Protein AF-A0A370X0F5-F1 (afdb_monomer_lite)

Organism: NCBI:txid1927960

Radius of gyration: 12.41 Å; chains: 1; bounding box: 32×26×33 Å

Secondary structure (DSSP, 8-state):
---EEEEETTEEEEEEE-TTSS-EEEEEPTT-TT-SEEEEEEEETTEEEEEEEE-S-HHHHHHHHHHHTT--HHHHHHHHHHHHHHHT--

Structure (mmCIF, N/CA/C/O backbone):
data_AF-A0A370X0F5-F1
#
_entry.id   AF-A0A370X0F5-F1
#
loop_
_atom_site.group_PDB
_atom_site.id
_atom_site.type_symbol
_atom_site.label_atom_id
_atom_site.label_alt_id
_atom_site.label_comp_id
_atom_site.label_asym_id
_atom_site.label_entity_id
_atom_site.label_seq_id
_atom_site.pdbx_PDB_ins_code
_atom_site.Cartn_x
_atom_site.Cartn_y
_atom_site.Cartn_z
_atom_site.occupancy
_atom_site.B_iso_or_equiv
_atom_site.auth_seq_id
_atom_site.auth_comp_id
_atom_site.auth_asym_id
_atom_site.auth_atom_id
_atom_site.pdbx_PDB_model_num
ATOM 1 N N . MET A 1 1 ? -9.725 -9.138 2.713 1.00 92.81 1 MET A N 1
ATOM 2 C CA . MET A 1 1 ? -10.868 -8.806 1.821 1.00 92.81 1 MET A CA 1
ATOM 3 C C . MET A 1 1 ? -10.359 -8.085 0.572 1.00 92.81 1 MET A C 1
ATOM 5 O O . MET A 1 1 ? -9.421 -7.304 0.694 1.00 92.81 1 MET A O 1
ATOM 9 N N . GLY A 1 2 ? -10.947 -8.317 -0.605 1.00 92.50 2 GLY A N 1
ATOM 10 C CA . GLY A 1 2 ? -10.510 -7.741 -1.891 1.00 92.50 2 GLY A CA 1
ATOM 11 C C . GLY A 1 2 ? -10.261 -8.817 -2.966 1.00 92.50 2 GLY A C 1
ATOM 12 O O . GLY A 1 2 ? -10.703 -9.950 -2.769 1.00 92.50 2 GLY A O 1
ATOM 13 N N . PRO A 1 3 ? -9.548 -8.499 -4.067 1.00 94.94 3 PRO A N 1
ATOM 14 C CA . PRO A 1 3 ? -8.960 -7.194 -4.373 1.00 94.94 3 PRO A CA 1
ATOM 15 C C . PRO A 1 3 ? -9.947 -6.193 -4.980 1.00 94.94 3 PRO A C 1
ATOM 17 O O . PRO A 1 3 ? -10.925 -6.568 -5.624 1.00 94.94 3 PRO A O 1
ATOM 20 N N . VAL A 1 4 ? -9.605 -4.909 -4.872 1.00 96.19 4 VAL A N 1
ATOM 21 C CA . VAL A 1 4 ? -10.017 -3.886 -5.847 1.00 96.19 4 VAL A CA 1
ATOM 22 C C . VAL A 1 4 ? -8.793 -3.385 -6.605 1.00 96.19 4 VAL A C 1
ATOM 24 O O . VAL A 1 4 ? -7.722 -3.212 -6.025 1.00 96.19 4 VAL A O 1
ATOM 27 N N . THR A 1 5 ? -8.932 -3.151 -7.907 1.00 95.50 5 THR A N 1
ATOM 28 C CA . THR A 1 5 ? -7.853 -2.571 -8.714 1.00 95.50 5 THR A CA 1
ATOM 29 C C . THR A 1 5 ? -7.903 -1.051 -8.633 1.00 95.50 5 THR A C 1
ATOM 31 O O . THR A 1 5 ? -8.948 -0.441 -8.872 1.00 95.50 5 THR A O 1
ATOM 34 N N . LYS A 1 6 ? -6.766 -0.431 -8.321 1.00 95.31 6 LYS A N 1
ATOM 35 C CA . LYS A 1 6 ? -6.587 1.026 -8.302 1.00 95.31 6 LYS A CA 1
ATOM 36 C C . LYS A 1 6 ? -5.370 1.417 -9.129 1.00 95.31 6 LYS A C 1
ATOM 38 O 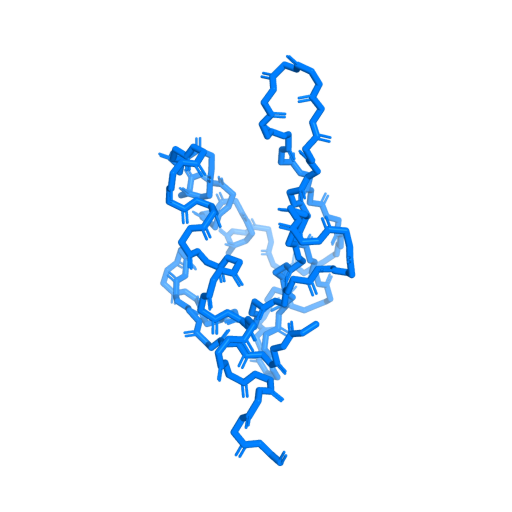O . LYS A 1 6 ? -4.534 0.577 -9.452 1.00 95.31 6 LYS A O 1
ATOM 43 N N . GLN A 1 7 ? -5.288 2.695 -9.478 1.00 94.44 7 GLN A N 1
ATOM 44 C CA . GLN A 1 7 ? -4.101 3.268 -10.099 1.00 94.44 7 GLN A CA 1
ATOM 45 C C . GLN A 1 7 ? -3.467 4.273 -9.150 1.00 94.44 7 GLN A C 1
ATOM 47 O O . GLN A 1 7 ? -4.148 5.172 -8.660 1.00 94.44 7 GLN A O 1
ATOM 52 N N . PHE A 1 8 ? -2.166 4.118 -8.936 1.00 94.19 8 PHE A N 1
ATOM 53 C CA . PHE A 1 8 ? -1.334 5.046 -8.182 1.00 94.19 8 PHE A CA 1
ATOM 54 C C . PHE A 1 8 ? -0.005 5.201 -8.918 1.00 94.19 8 PHE A C 1
ATOM 56 O O . PHE A 1 8 ? 0.535 4.221 -9.429 1.00 94.19 8 PHE A O 1
ATOM 63 N N . GLY A 1 9 ? 0.491 6.429 -9.047 1.00 88.12 9 GLY A N 1
ATOM 64 C CA . GLY A 1 9 ? 1.698 6.736 -9.817 1.00 88.12 9 GLY A CA 1
ATOM 65 C C . GLY A 1 9 ? 1.607 6.266 -11.275 1.00 88.12 9 GLY A C 1
ATOM 66 O O . GLY A 1 9 ? 2.580 5.742 -11.804 1.00 88.12 9 GLY A O 1
ATOM 67 N N . ASN A 1 10 ? 0.422 6.367 -11.897 1.00 87.81 10 ASN A N 1
ATOM 68 C CA . ASN A 1 10 ? 0.117 5.838 -13.241 1.00 87.81 10 ASN A CA 1
ATOM 69 C C . ASN A 1 10 ? 0.358 4.325 -13.407 1.00 87.81 10 ASN A C 1
ATOM 71 O O . ASN A 1 10 ? 0.524 3.831 -14.519 1.00 87.81 10 ASN A O 1
ATOM 75 N N . THR A 1 11 ? 0.376 3.585 -12.300 1.00 89.19 11 THR A N 1
ATOM 76 C CA . THR A 1 11 ? 0.676 2.156 -12.258 1.00 89.19 11 THR A CA 1
ATOM 77 C C . THR A 1 11 ? -0.510 1.407 -11.634 1.00 89.19 11 THR A C 1
ATOM 79 O O . THR A 1 11 ? -1.088 1.906 -10.666 1.00 89.19 11 THR A O 1
ATOM 82 N N . PRO A 1 12 ? -0.931 0.239 -12.161 1.00 92.56 12 PRO A N 1
ATOM 83 C CA . PRO A 1 12 ? -2.012 -0.543 -11.569 1.00 92.56 12 PRO A CA 1
ATOM 84 C C . PRO A 1 12 ? -1.556 -1.320 -10.323 1.00 92.56 12 PRO A C 1
ATOM 86 O O . PRO A 1 12 ? -0.525 -2.002 -10.327 1.00 92.56 12 PRO A O 1
ATOM 89 N N . TRP A 1 13 ? -2.386 -1.276 -9.282 1.00 95.69 13 TRP A N 1
ATOM 90 C CA . TRP A 1 13 ? -2.176 -1.945 -7.999 1.00 95.69 13 TRP A CA 1
ATOM 91 C C . TRP A 1 13 ? -3.422 -2.715 -7.566 1.00 95.69 13 TRP A C 1
ATOM 93 O O . TRP A 1 13 ? -4.554 -2.317 -7.863 1.00 95.69 13 TRP A O 1
ATOM 103 N N . LEU A 1 14 ? -3.214 -3.807 -6.836 1.00 97.19 14 LEU A N 1
ATOM 104 C CA . LEU A 1 14 ? -4.278 -4.556 -6.178 1.00 97.19 14 LEU A CA 1
ATOM 105 C C . LEU A 1 14 ? -4.345 -4.123 -4.717 1.00 97.19 14 LEU A C 1
ATOM 107 O O . LEU A 1 14 ? -3.359 -4.235 -3.992 1.00 97.19 14 LEU A O 1
ATOM 111 N N . VAL A 1 15 ? -5.504 -3.640 -4.289 1.00 97.62 15 VAL A N 1
ATOM 112 C CA . VAL A 1 15 ? -5.744 -3.211 -2.912 1.00 97.62 15 VAL A CA 1
ATOM 113 C C . VAL A 1 15 ? -6.558 -4.275 -2.193 1.00 97.62 15 VAL A C 1
ATOM 115 O O . VAL A 1 15 ? -7.607 -4.701 -2.681 1.00 97.62 15 VAL A O 1
ATOM 118 N N . TYR A 1 16 ? -6.084 -4.669 -1.021 1.00 97.31 16 TYR A N 1
ATOM 119 C CA . TYR A 1 16 ? -6.744 -5.577 -0.095 1.00 97.31 16 TYR A CA 1
ATOM 120 C C . TYR A 1 16 ? -6.877 -4.891 1.260 1.00 97.31 16 TYR A C 1
ATOM 122 O O . TYR A 1 16 ? -5.998 -4.129 1.648 1.00 97.31 16 TYR A O 1
ATOM 130 N N . SER A 1 17 ? -7.934 -5.193 2.009 1.00 96.50 17 SER A N 1
ATOM 131 C CA . SER A 1 17 ? -7.993 -4.859 3.436 1.00 96.50 17 SER A CA 1
ATOM 132 C C . SER A 1 17 ? -7.776 -6.095 4.295 1.00 96.50 17 SER A C 1
ATOM 134 O O . SER A 1 17 ? -8.185 -7.202 3.920 1.00 96.50 17 SER A O 1
ATOM 136 N N . CYS A 1 18 ? -7.175 -5.891 5.459 1.00 93.06 18 CYS A N 1
ATOM 137 C CA . CYS A 1 18 ? -6.981 -6.907 6.483 1.00 93.06 18 CYS A CA 1
ATOM 138 C C . CYS A 1 18 ? -8.283 -7.179 7.260 1.00 93.06 18 CYS A C 1
ATOM 140 O O . CYS A 1 18 ? -9.284 -6.465 7.120 1.00 93.06 18 CYS A O 1
ATOM 142 N N . ASP A 1 19 ? -8.276 -8.232 8.078 1.00 90.94 19 ASP A N 1
ATOM 143 C CA . ASP A 1 19 ? -9.433 -8.637 8.891 1.00 90.94 19 ASP A CA 1
ATOM 144 C C . ASP A 1 19 ? -9.708 -7.691 10.069 1.00 90.94 19 ASP A C 1
ATOM 146 O O . ASP A 1 19 ? -10.819 -7.673 10.599 1.00 90.94 19 ASP A O 1
ATOM 150 N N . ASP A 1 20 ? -8.733 -6.849 10.429 1.00 91.31 20 ASP A N 1
ATOM 151 C CA . ASP A 1 20 ? -8.883 -5.761 11.405 1.00 91.31 20 ASP A CA 1
ATOM 152 C C . ASP A 1 20 ? -9.800 -4.624 10.916 1.00 91.31 20 ASP A C 1
ATOM 154 O O . ASP A 1 20 ? -10.155 -3.736 11.689 1.00 91.31 20 ASP A O 1
ATOM 158 N N . LYS A 1 21 ? -10.224 -4.669 9.643 1.00 90.75 21 LYS A N 1
ATOM 159 C CA . LYS A 1 21 ? -11.123 -3.701 8.996 1.00 90.75 21 LYS A CA 1
ATOM 160 C C . LYS A 1 21 ? -10.597 -2.266 9.003 1.00 90.75 21 LYS A C 1
ATOM 162 O O . LYS A 1 21 ? -11.397 -1.342 8.857 1.00 90.75 21 LYS A O 1
ATOM 167 N N . MET A 1 22 ? -9.293 -2.078 9.162 1.00 92.88 22 MET A N 1
ATOM 168 C CA . MET A 1 22 ? -8.661 -0.758 9.150 1.00 92.88 22 MET A CA 1
ATOM 169 C C . MET A 1 22 ? -7.416 -0.777 8.273 1.00 92.88 22 MET A C 1
ATOM 171 O O . MET A 1 22 ? -7.245 0.096 7.430 1.00 92.88 22 MET A O 1
ATOM 175 N N . SER A 1 23 ? -6.589 -1.812 8.379 1.00 95.12 23 SER A N 1
ATOM 176 C CA . SER A 1 23 ? -5.351 -1.884 7.613 1.00 95.12 23 SER A CA 1
ATOM 177 C C . SER A 1 23 ? -5.602 -2.293 6.161 1.00 95.12 23 SER A C 1
ATOM 179 O O . SER A 1 23 ? -6.476 -3.121 5.863 1.00 95.12 23 SER A O 1
ATOM 181 N N . ILE A 1 24 ? -4.809 -1.737 5.240 1.00 97.12 24 ILE A N 1
ATOM 182 C CA . ILE A 1 24 ? -4.823 -2.120 3.821 1.00 97.12 24 ILE A CA 1
ATOM 183 C C . ILE A 1 24 ? -3.428 -2.477 3.318 1.00 97.12 24 ILE A C 1
ATOM 185 O O . ILE A 1 24 ? -2.443 -1.826 3.655 1.00 97.12 24 ILE A O 1
ATOM 189 N N . VAL A 1 25 ? -3.365 -3.496 2.461 1.00 97.38 25 VAL A N 1
ATOM 190 C CA . VAL A 1 25 ? -2.169 -3.903 1.718 1.00 97.38 25 VAL A CA 1
ATOM 191 C C . VAL A 1 25 ? -2.399 -3.589 0.243 1.00 97.38 25 VAL A C 1
ATOM 193 O O . VAL A 1 25 ? -3.415 -3.976 -0.337 1.00 97.38 25 VAL A O 1
ATOM 196 N N . ILE A 1 26 ? -1.450 -2.896 -0.375 1.00 97.50 26 ILE A N 1
ATOM 197 C CA . ILE A 1 26 ? -1.473 -2.515 -1.786 1.00 97.50 26 ILE A CA 1
ATOM 198 C C . ILE A 1 26 ? -0.313 -3.236 -2.466 1.00 97.50 26 ILE A C 1
ATOM 200 O O . ILE A 1 26 ? 0.841 -2.856 -2.296 1.00 97.50 26 ILE A O 1
ATOM 204 N N . VAL A 1 27 ? -0.606 -4.295 -3.215 1.00 96.12 27 VAL A N 1
ATOM 205 C CA . VAL A 1 27 ? 0.409 -5.140 -3.862 1.00 96.12 27 VAL A CA 1
ATOM 206 C C . VAL A 1 27 ? 0.475 -4.867 -5.358 1.00 96.12 27 VAL A C 1
ATOM 208 O O . VAL A 1 27 ? -0.519 -4.488 -5.991 1.00 96.12 27 VAL A O 1
ATOM 211 N N . THR A 1 28 ? 1.647 -5.079 -5.946 1.00 92.56 28 THR A N 1
ATOM 212 C CA . THR A 1 28 ? 1.821 -5.003 -7.398 1.00 92.56 28 THR A CA 1
ATOM 213 C C . THR A 1 28 ? 0.897 -5.977 -8.121 1.00 92.56 28 THR A C 1
ATOM 215 O O . THR A 1 28 ? 0.837 -7.157 -7.775 1.00 92.56 28 THR A O 1
ATOM 218 N N . ALA A 1 29 ? 0.199 -5.498 -9.152 1.00 88.06 29 ALA A N 1
ATOM 219 C CA . ALA A 1 29 ? -0.531 -6.365 -10.072 1.00 88.06 29 ALA A CA 1
ATOM 220 C C . ALA A 1 29 ? 0.432 -7.224 -10.920 1.00 88.06 29 ALA A C 1
ATOM 222 O O . ALA A 1 29 ? 1.620 -6.919 -11.040 1.00 88.06 29 ALA A O 1
ATOM 223 N N . THR A 1 30 ? -0.076 -8.291 -11.540 1.00 82.38 30 THR A N 1
ATOM 224 C CA . THR A 1 30 ? 0.710 -9.131 -12.459 1.00 82.38 30 THR A CA 1
ATOM 225 C C . THR A 1 30 ? 1.304 -8.290 -13.596 1.00 82.38 30 THR A C 1
ATOM 227 O O . THR A 1 30 ? 0.623 -7.424 -14.142 1.00 82.38 30 THR A O 1
ATOM 230 N N . ASN A 1 31 ? 2.560 -8.564 -13.969 1.00 83.94 31 ASN A N 1
ATOM 231 C CA . ASN A 1 31 ? 3.324 -7.845 -15.005 1.00 83.94 31 ASN A CA 1
ATOM 232 C C . ASN A 1 31 ? 3.609 -6.360 -14.705 1.00 83.94 31 ASN A C 1
ATOM 234 O O . ASN A 1 31 ? 3.948 -5.602 -15.612 1.00 83.94 31 ASN A O 1
ATOM 238 N N . ASN A 1 32 ? 3.493 -5.930 -13.449 1.00 85.12 32 ASN A N 1
ATOM 239 C CA . ASN A 1 32 ? 3.906 -4.598 -13.022 1.00 85.12 32 ASN A CA 1
ATOM 240 C C . ASN A 1 32 ? 5.439 -4.566 -12.784 1.00 85.12 32 ASN A C 1
ATOM 242 O O . ASN A 1 32 ? 5.919 -5.376 -11.992 1.00 85.12 32 ASN A O 1
ATOM 246 N N . PRO A 1 33 ? 6.215 -3.647 -13.400 1.00 89.88 33 PRO A N 1
ATOM 247 C CA . PRO A 1 33 ? 7.667 -3.536 -13.180 1.00 89.88 33 PRO A CA 1
ATOM 248 C C . PRO A 1 33 ? 8.070 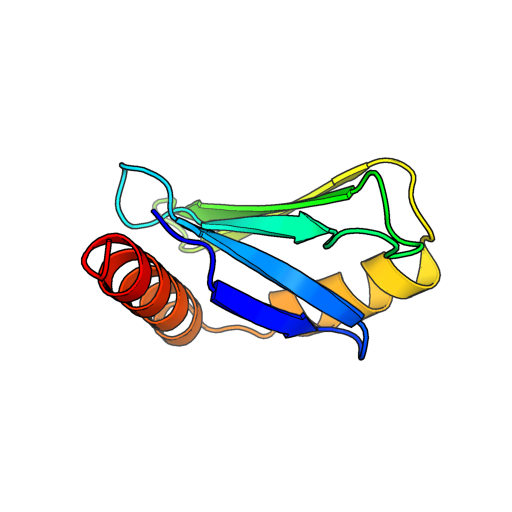-3.188 -11.739 1.00 89.88 33 PRO A C 1
ATOM 250 O O . PRO A 1 33 ? 9.217 -3.388 -11.346 1.00 89.88 33 PRO A O 1
ATOM 253 N N . ALA A 1 34 ? 7.133 -2.698 -10.926 1.00 91.56 34 ALA A N 1
ATOM 254 C CA . ALA A 1 34 ? 7.335 -2.539 -9.494 1.00 91.56 34 ALA A CA 1
ATOM 255 C C . ALA A 1 34 ? 7.346 -3.886 -8.745 1.00 91.56 34 ALA A C 1
ATOM 257 O O . ALA A 1 34 ? 7.566 -3.898 -7.543 1.00 91.56 34 ALA A O 1
ATOM 258 N N . MET A 1 35 ? 7.094 -5.030 -9.387 1.00 91.44 35 MET A N 1
ATOM 259 C CA . MET A 1 35 ? 7.157 -6.335 -8.725 1.00 91.44 35 MET A CA 1
ATOM 260 C C . MET A 1 35 ? 8.621 -6.749 -8.455 1.00 91.44 35 MET A C 1
ATOM 262 O O . MET A 1 35 ? 9.453 -6.608 -9.351 1.00 91.44 35 MET A O 1
ATOM 266 N N . PRO A 1 36 ? 8.949 -7.323 -7.279 1.00 92.94 36 PRO A N 1
ATOM 267 C CA . PRO A 1 36 ? 8.087 -7.541 -6.117 1.00 92.94 36 PRO A CA 1
ATOM 268 C C . PRO A 1 36 ? 8.071 -6.316 -5.190 1.00 92.94 36 PRO A C 1
ATOM 270 O O . PRO A 1 36 ? 9.115 -5.927 -4.663 1.00 92.94 36 PRO A O 1
ATOM 273 N N . PHE A 1 37 ? 6.891 -5.726 -4.963 1.00 96.19 37 PHE A N 1
ATOM 274 C CA . PHE A 1 37 ? 6.719 -4.629 -4.006 1.00 96.19 37 PHE A CA 1
ATOM 275 C C . PHE A 1 37 ? 5.296 -4.582 -3.446 1.00 96.19 37 PHE A C 1
ATOM 277 O O . PHE A 1 37 ? 4.322 -4.931 -4.124 1.00 96.19 37 PHE A O 1
ATOM 284 N N . TYR A 1 38 ? 5.165 -4.122 -2.207 1.00 97.19 38 TYR A N 1
ATOM 285 C CA . TYR A 1 38 ? 3.878 -3.800 -1.609 1.00 97.19 38 TYR A CA 1
ATOM 286 C C . TYR A 1 38 ? 3.966 -2.557 -0.723 1.00 97.19 38 TYR A C 1
ATOM 288 O O . TYR A 1 38 ? 5.018 -2.229 -0.176 1.00 97.19 38 TYR A O 1
ATOM 296 N N . PHE A 1 39 ? 2.836 -1.874 -0.575 1.00 98.12 39 PHE A N 1
ATOM 297 C CA . PHE A 1 39 ? 2.623 -0.865 0.453 1.00 98.12 39 PHE A CA 1
ATOM 298 C C . PHE A 1 39 ? 1.652 -1.384 1.504 1.00 98.12 39 PHE A C 1
ATOM 300 O O . PHE A 1 39 ? 0.775 -2.199 1.209 1.00 98.12 39 PHE A O 1
ATOM 307 N N . PHE A 1 40 ? 1.787 -0.879 2.721 1.00 97.62 40 PHE A N 1
ATOM 308 C CA . PHE A 1 40 ? 0.919 -1.209 3.837 1.00 97.62 40 PHE A CA 1
ATOM 309 C C . PHE A 1 40 ? 0.540 0.060 4.588 1.00 97.62 40 PHE A C 1
ATOM 311 O O . PHE A 1 40 ? 1.419 0.824 4.984 1.00 97.62 40 PHE A O 1
ATOM 318 N N . PHE A 1 41 ? -0.759 0.268 4.778 1.00 97.88 41 PHE A N 1
ATOM 319 C CA . PHE A 1 41 ? -1.257 1.235 5.743 1.00 97.88 41 PHE A CA 1
ATOM 320 C C . PHE A 1 41 ? -1.643 0.502 7.022 1.00 97.88 41 PHE A C 1
ATOM 322 O O . PHE A 1 41 ? -2.552 -0.331 6.992 1.00 97.88 41 PHE A O 1
ATOM 329 N N . SER A 1 42 ? -0.978 0.837 8.124 1.00 94.38 42 SER A N 1
ATOM 330 C CA . SER A 1 42 ? -1.342 0.411 9.476 1.00 94.38 42 SER A CA 1
ATOM 331 C C . SER A 1 42 ? -2.104 1.533 10.177 1.00 94.38 42 SER A C 1
ATOM 333 O O . SER A 1 42 ? -1.783 2.707 10.004 1.00 94.38 42 SER A O 1
ATOM 335 N N . HIS A 1 43 ? -3.125 1.191 10.960 1.00 92.25 43 HIS A N 1
ATOM 336 C CA . HIS A 1 43 ? -3.835 2.168 11.785 1.00 92.25 43 HIS A CA 1
ATOM 337 C C . HIS A 1 43 ? -3.304 2.135 13.222 1.00 92.25 43 HIS A C 1
ATOM 339 O O . HIS A 1 43 ? -3.262 1.071 13.844 1.00 92.25 43 HIS A O 1
ATOM 345 N N . SER A 1 44 ? -2.918 3.293 13.757 1.00 87.38 44 SER A N 1
ATOM 346 C CA . SER A 1 44 ? -2.507 3.474 15.154 1.00 87.38 44 SER A CA 1
ATOM 347 C C . SER A 1 44 ? -3.301 4.602 15.820 1.00 87.38 44 SER A C 1
ATOM 349 O O . SER A 1 44 ? -4.114 5.272 15.183 1.00 87.38 44 SER A O 1
ATOM 351 N N . ASP A 1 45 ? -3.031 4.875 17.098 1.00 86.62 45 ASP A N 1
ATOM 352 C CA . ASP A 1 45 ? -3.636 6.004 17.824 1.00 86.62 45 ASP A CA 1
ATOM 353 C C . ASP A 1 45 ? -3.294 7.377 17.211 1.00 86.62 45 ASP A C 1
ATOM 355 O O . ASP A 1 45 ? -3.914 8.386 17.546 1.00 86.62 45 ASP A O 1
ATOM 359 N N . LYS A 1 46 ? -2.295 7.434 16.319 1.00 88.56 46 LYS A N 1
ATOM 360 C CA . LYS A 1 46 ? -1.871 8.646 15.602 1.00 88.56 46 LYS A CA 1
ATOM 361 C C . LYS A 1 46 ? -2.463 8.751 14.192 1.00 88.56 46 LYS A C 1
ATOM 363 O O . LYS A 1 46 ? -2.108 9.682 13.471 1.00 88.56 46 LYS A O 1
ATOM 368 N N . GLY A 1 47 ? -3.343 7.825 13.812 1.00 90.81 47 GLY A N 1
ATOM 369 C CA . GLY A 1 47 ? -3.898 7.701 12.466 1.00 90.81 47 GLY A CA 1
ATOM 370 C C . GLY A 1 47 ? -3.152 6.664 11.629 1.00 90.81 47 GLY A C 1
ATOM 371 O O . GLY A 1 47 ? -2.534 5.738 12.162 1.00 90.81 47 GLY A O 1
ATOM 372 N N . TYR A 1 48 ? -3.238 6.802 10.307 1.00 96.06 48 TYR A N 1
ATOM 373 C CA . TYR A 1 48 ? -2.621 5.858 9.380 1.00 96.06 48 TYR A CA 1
ATOM 374 C C . TYR A 1 48 ? -1.127 6.115 9.158 1.00 96.06 48 TYR A C 1
ATOM 376 O O . TYR A 1 48 ? -0.708 7.227 8.832 1.00 96.06 48 TYR A O 1
ATOM 384 N N . GLU A 1 49 ? -0.327 5.054 9.240 1.00 95.94 49 GLU A N 1
ATOM 385 C CA . GLU A 1 49 ? 1.090 5.051 8.877 1.00 95.94 49 GLU A CA 1
ATOM 386 C C . GLU A 1 49 ? 1.300 4.253 7.586 1.00 95.94 49 GLU A C 1
ATOM 388 O O . GLU A 1 49 ? 0.787 3.147 7.432 1.00 95.94 49 GLU A O 1
ATOM 393 N N . LEU A 1 50 ? 2.046 4.829 6.637 1.00 97.88 50 LEU A N 1
ATOM 394 C CA . LEU A 1 50 ? 2.352 4.211 5.347 1.00 97.88 50 LEU A CA 1
ATOM 395 C C . LEU A 1 50 ? 3.754 3.597 5.355 1.00 97.88 50 LEU A C 1
ATOM 397 O O . LEU A 1 50 ? 4.750 4.299 5.544 1.00 97.88 50 LEU A O 1
ATOM 401 N N . HIS A 1 51 ? 3.828 2.313 5.027 1.00 97.31 51 HIS A N 1
ATOM 402 C CA . HIS A 1 51 ? 5.060 1.557 4.833 1.00 97.31 51 HIS A CA 1
ATOM 403 C C . HIS A 1 51 ? 5.136 1.016 3.403 1.00 97.31 51 HIS A C 1
ATOM 405 O O . HIS A 1 51 ? 4.110 0.800 2.758 1.00 97.31 51 HIS A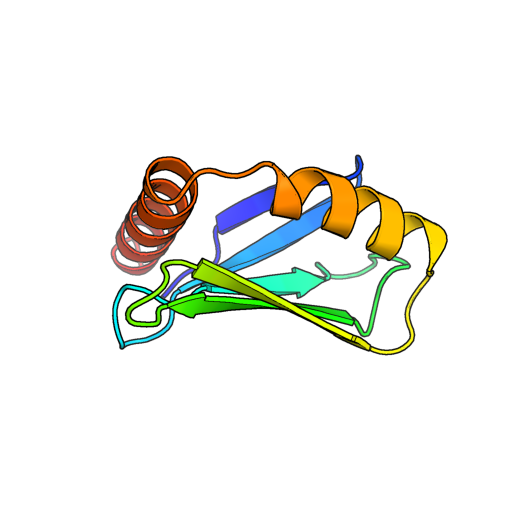 O 1
ATOM 411 N N . GLY A 1 52 ? 6.349 0.786 2.905 1.00 97.06 52 GLY A N 1
ATOM 412 C CA . GLY A 1 52 ? 6.587 0.151 1.612 1.00 97.06 52 GLY A CA 1
ATOM 413 C C . GLY A 1 52 ? 7.803 -0.762 1.674 1.00 97.06 52 GLY A C 1
ATOM 414 O O . GLY A 1 52 ? 8.811 -0.398 2.280 1.00 97.06 52 GLY A O 1
ATOM 415 N N . GLU A 1 53 ? 7.705 -1.934 1.058 1.00 97.00 53 GLU A N 1
ATOM 416 C CA . GLU A 1 53 ? 8.759 -2.946 1.064 1.00 97.00 53 GLU A CA 1
ATOM 417 C C . GLU A 1 53 ? 8.805 -3.696 -0.271 1.00 97.00 53 GLU A C 1
ATOM 419 O O . GLU A 1 53 ? 7.775 -4.049 -0.853 1.00 97.00 53 GLU A O 1
ATOM 424 N N . GLY A 1 54 ? 10.023 -3.950 -0.751 1.00 95.75 54 GLY A N 1
ATOM 425 C CA . GLY A 1 54 ? 10.271 -4.690 -1.980 1.00 95.75 54 GLY A CA 1
ATOM 426 C C . GLY A 1 54 ? 11.522 -4.230 -2.720 1.00 95.75 54 GLY A C 1
ATOM 427 O O . GLY A 1 54 ? 12.289 -3.398 -2.233 1.00 95.75 54 GLY A O 1
ATOM 428 N N . THR A 1 55 ? 11.715 -4.782 -3.916 1.00 95.44 55 THR A N 1
ATOM 429 C CA . THR A 1 55 ? 12.898 -4.550 -4.767 1.00 95.44 55 THR A CA 1
ATOM 430 C C . THR A 1 55 ? 12.559 -4.182 -6.213 1.00 95.44 55 THR A C 1
ATOM 432 O O . THR A 1 55 ? 13.454 -4.149 -7.056 1.00 95.44 55 THR A O 1
ATOM 435 N N . GLY A 1 56 ? 11.285 -3.922 -6.519 1.00 93.19 56 GLY A N 1
ATOM 436 C CA . GLY A 1 56 ? 10.865 -3.506 -7.856 1.00 93.19 56 GLY A CA 1
ATOM 437 C C . GLY A 1 56 ? 11.321 -2.102 -8.256 1.00 93.19 56 GLY A C 1
ATOM 438 O O . GLY A 1 56 ? 12.025 -1.417 -7.513 1.00 93.19 56 GLY A O 1
ATOM 439 N N . ASP A 1 57 ? 10.909 -1.669 -9.450 1.00 96.06 57 ASP A N 1
ATOM 440 C CA . ASP A 1 57 ? 11.310 -0.378 -10.016 1.00 96.06 57 ASP A CA 1
ATOM 441 C C . ASP A 1 57 ? 11.006 0.803 -9.076 1.00 96.06 57 ASP A C 1
ATOM 443 O O . ASP A 1 57 ? 9.850 1.188 -8.855 1.00 96.06 57 ASP A O 1
ATOM 447 N N . LYS A 1 58 ? 12.084 1.416 -8.569 1.00 95.44 58 LYS A N 1
ATOM 448 C CA . LYS A 1 58 ? 12.025 2.499 -7.588 1.00 95.44 58 LYS A CA 1
ATOM 449 C C . LYS A 1 58 ? 11.277 3.728 -8.104 1.00 95.44 58 LYS A C 1
ATOM 451 O O . LYS A 1 58 ? 10.630 4.420 -7.321 1.00 95.44 58 LYS A O 1
ATOM 456 N N . HIS A 1 59 ? 11.343 4.020 -9.402 1.00 96.06 59 HIS A N 1
ATOM 457 C CA . HIS A 1 59 ? 10.662 5.184 -9.965 1.00 96.06 59 HIS A CA 1
ATOM 458 C C . HIS A 1 59 ? 9.140 5.048 -9.830 1.00 96.06 59 HIS A C 1
ATOM 460 O O . HIS A 1 59 ? 8.457 5.997 -9.435 1.00 96.06 59 HIS A O 1
ATOM 466 N N . LEU A 1 60 ? 8.617 3.845 -10.080 1.00 95.94 60 LEU A N 1
ATOM 467 C CA . LEU A 1 60 ? 7.191 3.547 -9.951 1.00 95.94 60 LEU A CA 1
ATOM 468 C C . LEU A 1 60 ? 6.748 3.523 -8.486 1.00 95.94 60 LEU A C 1
ATOM 470 O O . LEU A 1 60 ? 5.677 4.043 -8.149 1.00 95.94 60 LEU A O 1
ATOM 474 N N . THR A 1 61 ? 7.568 2.950 -7.601 1.00 96.50 61 THR A N 1
ATOM 475 C CA . THR A 1 61 ? 7.250 2.887 -6.168 1.00 96.50 61 THR A CA 1
ATOM 476 C C . THR A 1 61 ? 7.319 4.266 -5.518 1.00 96.50 61 THR A C 1
ATOM 478 O O . THR A 1 61 ? 6.446 4.589 -4.721 1.00 96.50 61 THR A O 1
ATOM 481 N N . ASP A 1 62 ? 8.277 5.120 -5.890 1.00 96.69 62 ASP A N 1
ATOM 482 C CA . ASP A 1 62 ? 8.382 6.490 -5.370 1.00 96.69 62 ASP A CA 1
ATOM 483 C C . ASP A 1 62 ? 7.184 7.343 -5.805 1.00 96.69 62 ASP A C 1
ATOM 485 O O . ASP A 1 62 ? 6.575 8.030 -4.980 1.00 96.69 62 ASP A O 1
ATOM 489 N N . ALA A 1 63 ? 6.798 7.263 -7.085 1.00 96.75 63 ALA A N 1
ATOM 490 C CA . ALA A 1 63 ? 5.620 7.960 -7.602 1.00 96.75 63 ALA A CA 1
ATOM 491 C C . ALA A 1 63 ? 4.330 7.486 -6.911 1.00 96.75 63 ALA A C 1
ATOM 493 O O . ALA A 1 63 ? 3.455 8.295 -6.589 1.00 96.75 63 ALA A O 1
ATOM 494 N N . THR A 1 64 ? 4.227 6.182 -6.642 1.00 97.06 64 THR A N 1
ATOM 495 C CA . THR A 1 64 ? 3.102 5.596 -5.906 1.00 97.06 64 THR A CA 1
ATOM 496 C C . THR A 1 64 ? 3.088 6.059 -4.450 1.00 97.06 64 THR A C 1
ATOM 498 O O . THR A 1 64 ? 2.066 6.559 -3.984 1.00 97.06 64 THR A O 1
ATOM 501 N N . PHE A 1 65 ? 4.216 5.975 -3.741 1.00 97.69 65 PHE A N 1
ATOM 502 C CA . PHE A 1 65 ? 4.336 6.393 -2.342 1.00 97.69 65 PHE A 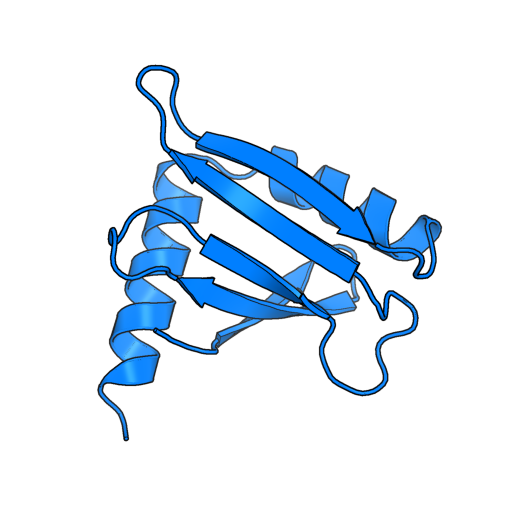CA 1
ATOM 503 C C . PHE A 1 65 ? 3.975 7.870 -2.158 1.00 97.69 65 PHE A C 1
ATOM 505 O O . PHE A 1 65 ? 3.243 8.218 -1.231 1.00 97.69 65 PHE A O 1
ATOM 512 N N . ALA A 1 66 ? 4.430 8.738 -3.068 1.00 97.38 66 ALA A N 1
ATOM 513 C CA . ALA A 1 66 ? 4.106 10.160 -3.042 1.00 97.38 66 ALA A CA 1
ATOM 514 C C . ALA A 1 66 ? 2.593 10.419 -3.129 1.00 97.38 66 ALA A C 1
ATOM 516 O O . ALA A 1 66 ? 2.094 11.298 -2.433 1.00 97.38 66 ALA A O 1
ATOM 517 N N . GLN A 1 67 ? 1.855 9.645 -3.933 1.00 97.38 67 GLN A N 1
ATOM 518 C CA . GLN A 1 67 ? 0.396 9.757 -4.009 1.00 97.38 67 GLN A CA 1
ATOM 519 C C . GLN A 1 67 ? -0.303 9.157 -2.789 1.00 97.38 67 GLN A C 1
ATOM 521 O O . GLN A 1 67 ? -1.216 9.774 -2.248 1.00 97.38 67 GLN A O 1
ATOM 526 N N . LEU A 1 68 ? 0.130 7.978 -2.336 1.00 97.50 68 LEU A N 1
ATOM 527 C CA . LEU A 1 68 ? -0.460 7.309 -1.175 1.00 97.50 68 LEU A CA 1
ATOM 528 C C . LEU A 1 68 ? -0.332 8.163 0.092 1.00 97.50 68 LEU A C 1
ATOM 530 O O . LEU A 1 68 ? -1.284 8.267 0.857 1.00 97.50 68 LEU A O 1
ATOM 534 N N . LYS A 1 69 ? 0.796 8.853 0.278 1.00 96.81 69 LYS A N 1
ATOM 535 C CA . LYS A 1 69 ? 1.022 9.750 1.422 1.00 96.81 69 LYS A CA 1
ATOM 536 C C . LYS A 1 69 ? 0.056 10.947 1.478 1.00 96.81 69 LYS A C 1
ATOM 538 O O . LYS A 1 69 ? -0.062 11.577 2.524 1.00 96.81 69 LYS A O 1
ATOM 543 N N . LEU A 1 70 ? -0.612 11.282 0.373 1.00 97.00 70 LEU A N 1
ATOM 544 C CA . LEU A 1 70 ? -1.596 12.370 0.311 1.00 97.00 70 LEU A CA 1
ATOM 545 C C . LEU A 1 70 ? -3.017 11.915 0.665 1.00 97.00 70 LEU A C 1
ATOM 547 O O . LEU A 1 70 ? -3.911 12.758 0.738 1.00 97.00 70 LEU A O 1
ATOM 551 N N . LEU A 1 71 ? -3.241 10.611 0.848 1.00 96.88 71 LEU A N 1
ATOM 552 C CA . LEU A 1 71 ? -4.550 10.099 1.228 1.00 96.88 71 LEU A CA 1
ATOM 553 C C . LEU A 1 71 ? -4.887 10.505 2.663 1.00 96.88 71 LEU A C 1
ATOM 555 O O . LEU A 1 71 ? -4.081 10.336 3.575 1.00 96.88 71 LEU A O 1
ATOM 559 N N . SER A 1 72 ? -6.105 10.999 2.865 1.00 96.38 72 SER A N 1
ATOM 560 C CA . SER A 1 72 ? -6.670 11.179 4.198 1.00 96.38 72 SER A CA 1
ATOM 561 C C . SER A 1 72 ? -7.145 9.850 4.784 1.00 96.38 72 SER A C 1
ATOM 563 O O . SER A 1 72 ? -7.513 8.925 4.055 1.00 96.38 72 SER A O 1
ATOM 565 N N . ASP A 1 73 ? -7.285 9.799 6.107 1.00 95.50 73 ASP A N 1
ATOM 566 C CA . ASP A 1 73 ? -7.865 8.651 6.815 1.00 95.50 73 ASP A CA 1
ATOM 567 C C . ASP A 1 73 ? -9.241 8.253 6.257 1.00 95.50 73 ASP A C 1
ATOM 569 O O . ASP A 1 73 ? -9.544 7.072 6.099 1.00 95.50 73 ASP A O 1
ATOM 573 N N . SER A 1 74 ? -10.073 9.230 5.876 1.00 96.06 74 SER A N 1
ATOM 574 C CA . SER A 1 74 ? -11.382 8.974 5.261 1.00 96.06 74 SER A CA 1
ATOM 575 C C . SER A 1 74 ? -11.283 8.339 3.869 1.00 96.06 74 SER A C 1
ATOM 577 O O . SER A 1 74 ? -12.118 7.501 3.512 1.00 96.06 74 SER A O 1
ATOM 579 N N . GLN A 1 75 ? -10.267 8.694 3.079 1.00 97.56 75 GLN A N 1
ATOM 580 C CA . GLN A 1 75 ? -10.006 8.067 1.784 1.00 97.56 75 GLN A CA 1
ATOM 581 C C . GLN A 1 75 ? -9.483 6.639 1.966 1.00 97.56 75 GLN A C 1
ATOM 583 O O . GLN A 1 75 ? -9.934 5.740 1.256 1.00 97.56 75 GLN A O 1
ATOM 588 N N . ILE A 1 76 ? -8.616 6.401 2.953 1.00 97.25 76 ILE A N 1
ATOM 589 C CA . ILE A 1 76 ? -8.126 5.055 3.291 1.00 97.25 76 ILE A CA 1
ATOM 590 C C . ILE A 1 76 ? -9.289 4.170 3.764 1.00 97.25 76 ILE A C 1
ATOM 592 O O . ILE A 1 76 ? -9.487 3.074 3.240 1.00 97.25 76 ILE A O 1
ATOM 596 N N . MET A 1 77 ? -10.149 4.674 4.653 1.00 96.25 77 MET A N 1
ATOM 597 C CA . MET A 1 77 ? -11.364 3.965 5.082 1.00 96.25 77 MET A CA 1
ATOM 598 C C . MET A 1 77 ? -12.338 3.694 3.931 1.00 96.25 77 MET A C 1
ATOM 600 O O . MET A 1 77 ? -13.025 2.671 3.922 1.00 96.25 77 MET A O 1
ATOM 604 N N . SER A 1 78 ? -12.390 4.577 2.931 1.00 97.12 78 SER A N 1
ATOM 605 C CA . SER A 1 78 ? -13.179 4.328 1.722 1.00 97.12 78 SER A CA 1
ATOM 606 C C . SER A 1 78 ? -12.614 3.146 0.928 1.00 97.12 78 SER A C 1
ATOM 608 O O . SER A 1 78 ? -13.388 2.292 0.498 1.00 97.12 78 SER A O 1
ATOM 610 N N . LEU A 1 79 ? -11.285 3.026 0.811 1.00 97.19 79 LEU A N 1
ATOM 611 C CA . LEU A 1 79 ? -10.643 1.860 0.191 1.00 97.19 79 LEU A CA 1
ATOM 612 C C . LEU A 1 79 ? -10.956 0.566 0.955 1.00 97.19 79 LEU A C 1
ATOM 614 O O . LEU A 1 79 ? -11.296 -0.431 0.322 1.00 97.19 79 LEU A O 1
ATOM 618 N N . VAL A 1 80 ? -10.928 0.588 2.291 1.00 96.62 80 VAL A N 1
ATOM 619 C CA . VAL A 1 80 ? -11.345 -0.559 3.121 1.00 96.62 80 VAL A CA 1
ATOM 620 C C . VAL A 1 80 ? -12.797 -0.960 2.840 1.00 96.62 80 VAL A C 1
ATOM 622 O O . VAL A 1 80 ? -13.116 -2.139 2.676 1.00 96.62 80 VAL A O 1
ATOM 625 N N . ALA A 1 81 ? -13.709 0.009 2.775 1.00 96.25 81 ALA A N 1
ATOM 626 C CA . ALA A 1 81 ? -15.110 -0.282 2.495 1.00 96.25 81 ALA A CA 1
ATOM 627 C C . ALA A 1 81 ? -15.299 -0.862 1.081 1.00 96.25 81 ALA A C 1
ATOM 629 O O . ALA A 1 81 ? -16.142 -1.738 0.870 1.00 96.25 81 ALA A O 1
ATOM 630 N N . GLU A 1 82 ? -14.523 -0.396 0.101 1.00 96.62 82 GLU A N 1
ATOM 631 C CA . GLU A 1 82 ? -14.528 -0.937 -1.259 1.00 96.62 82 GLU A CA 1
ATOM 632 C C . GLU A 1 82 ? -14.032 -2.390 -1.314 1.00 96.62 82 GLU A C 1
ATOM 634 O O . GLU A 1 82 ? -14.694 -3.231 -1.928 1.00 96.62 82 GLU A O 1
ATOM 639 N N . THR A 1 83 ? -12.922 -2.721 -0.647 1.00 97.00 83 THR A N 1
ATOM 640 C CA . THR A 1 83 ? -12.378 -4.094 -0.616 1.00 97.00 83 THR A CA 1
ATOM 641 C C . THR A 1 83 ? -13.321 -5.071 0.079 1.00 97.00 83 THR A C 1
ATOM 643 O O . THR A 1 83 ? -13.474 -6.208 -0.371 1.00 97.00 83 THR A O 1
ATOM 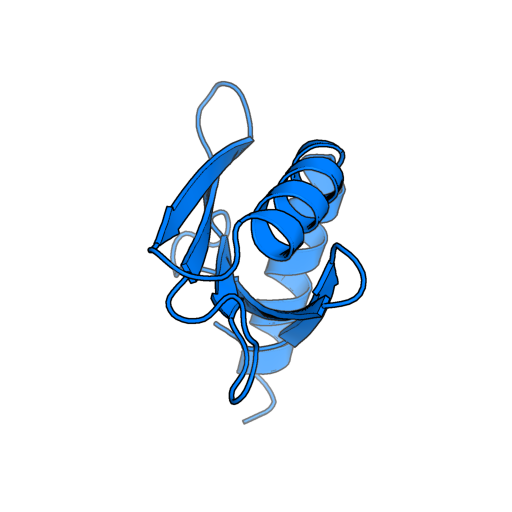646 N N . GLN A 1 84 ? -13.997 -4.640 1.145 1.00 94.44 84 GLN A N 1
ATOM 647 C CA . GLN A 1 84 ? -15.021 -5.435 1.826 1.00 94.44 84 GLN A CA 1
ATOM 648 C C . GLN A 1 84 ? -16.212 -5.727 0.908 1.00 94.44 84 GL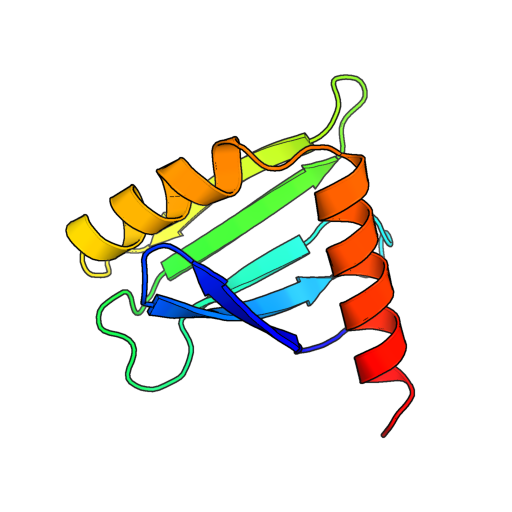N A C 1
ATOM 650 O O . GLN A 1 84 ? -16.634 -6.877 0.802 1.00 94.44 84 GLN A O 1
ATOM 655 N N . LYS A 1 85 ? -16.712 -4.716 0.184 1.00 94.50 85 LYS A N 1
ATOM 656 C CA . LYS A 1 85 ? -17.801 -4.885 -0.798 1.00 94.50 85 LYS A CA 1
ATOM 657 C C . LYS A 1 85 ? -17.408 -5.775 -1.975 1.00 94.50 85 LYS A C 1
ATOM 659 O O . LYS A 1 85 ? -18.262 -6.464 -2.522 1.00 94.50 85 LYS A O 1
ATOM 664 N N . ALA A 1 86 ? -16.148 -5.736 -2.400 1.00 92.25 86 ALA A N 1
ATOM 665 C CA . ALA A 1 86 ? -15.652 -6.614 -3.456 1.00 92.25 86 ALA A CA 1
ATOM 666 C C . ALA A 1 86 ? -15.597 -8.078 -2.990 1.00 92.25 86 ALA A C 1
ATOM 668 O O . ALA A 1 86 ? -15.906 -8.978 -3.762 1.00 92.25 86 ALA A O 1
ATOM 669 N N . SER A 1 87 ? -15.277 -8.310 -1.713 1.00 85.06 87 SER A N 1
ATOM 670 C CA . SER A 1 87 ? -15.168 -9.653 -1.136 1.00 85.06 87 SER A CA 1
ATOM 671 C C . SER A 1 87 ? -16.506 -10.371 -0.937 1.00 85.06 87 SER A C 1
ATOM 673 O O . SER A 1 87 ? -16.506 -11.590 -0.814 1.00 85.06 87 SER A O 1
ATOM 675 N N . THR A 1 88 ? -17.628 -9.648 -0.875 1.00 68.94 88 THR A N 1
ATOM 676 C CA . THR A 1 88 ? -18.976 -10.229 -0.718 1.00 68.94 88 THR A CA 1
ATOM 677 C C . THR A 1 88 ? -19.672 -10.532 -2.044 1.00 68.94 88 THR A C 1
ATOM 679 O O . THR A 1 88 ? -20.791 -11.037 -2.042 1.00 68.94 88 THR A O 1
ATOM 682 N N . LYS A 1 89 ? -19.043 -10.207 -3.181 1.00 56.25 89 LYS A N 1
ATOM 683 C CA . LYS A 1 89 ? -19.574 -10.477 -4.527 1.00 56.25 89 LYS A CA 1
ATOM 684 C C . LYS A 1 89 ? -19.152 -11.835 -5.105 1.00 56.25 89 LYS A C 1
ATOM 686 O O . LYS A 1 89 ? -19.384 -12.060 -6.290 1.00 56.25 89 LYS A O 1
ATOM 691 N N . ASN A 1 90 ? -18.574 -12.711 -4.284 1.00 43.56 90 ASN A N 1
ATOM 692 C CA . ASN A 1 90 ? -18.163 -14.064 -4.659 1.00 43.56 90 ASN A CA 1
ATOM 693 C C . ASN A 1 90 ? -18.990 -15.111 -3.920 1.00 43.56 90 ASN A C 1
ATOM 695 O O . ASN A 1 90 ? -19.202 -14.920 -2.701 1.00 43.56 90 ASN A O 1
#

Sequence (90 aa):
MGPVTKQFGNTPWLVYSCDDKMSIVIVTATNNPAMPFYFFFSHSDKGYELHGEGTGDKHLTDATFAQLKLLSDSQIMSLVAETQKASTKN

Foldseek 3Di:
DDWDWDDFLNFIWTWAADPVLQKIKTAHDPPTQQPPKIWIWDQDPVGTDIDMDDDGDPSSVVRRVVRVVPDDSVNSSVNSVVRVVRVVVD

pLDDT: mean 93.07, std 7.94, range [43.56, 98.12]